Protein AF-A0A927MXA1-F1 (afdb_monomer)

InterPro domains:
  IPR009072 Histone-fold [G3DSA:1.10.20.10] (1-67)
  IPR009072 Histone-fold [SSF47113] (3-67)
  IPR015207 Protein of unknown function DUF1931 [PF09123] (9-67)

Nearest PDB structures (foldseek):
  8bdk-assembly2_E  TM=8.194E-01  e=4.352E-02  Methanocaldococcus jannaschii
  1h3o-assembly2_D  TM=8.847E-01  e=1.252E-01  Homo sapiens
  5e5a-assembly1_A  TM=8.592E-01  e=2.124E-01  Xenopus laevis
  7xyf-assembly1_B  TM=8.602E-01  e=5.013E-01  Drosophila melanogaster
  8xjv-assembly1_v  TM=8.678E-01  e=6.974E-01  Xenopus laevis

Solvent-accessible surface area (backbone atoms only — not comparable to full-atom values): 4034 Å² total; per-residue (Å²): 118,76,81,66,57,71,72,60,49,49,49,47,39,34,72,77,69,70,40,87,71,60,77,81,51,51,58,61,52,30,56,50,49,50,51,53,54,50,52,41,50,56,51,9,48,53,45,16,49,75,70,74,36,97,59,72,52,79,87,30,39,84,75,54,97,88,109

Structure (mmCIF, N/CA/C/O backbone):
data_AF-A0A927MXA1-F1
#
_entry.id   AF-A0A927MXA1-F1
#
loop_
_atom_site.group_PDB
_atom_site.id
_atom_site.type_symbol
_atom_site.label_atom_id
_atom_site.label_alt_id
_atom_site.label_comp_id
_atom_site.label_asym_id
_atom_site.label_entity_id
_atom_site.label_seq_id
_atom_site.pdbx_PDB_ins_code
_atom_site.Cartn_x
_atom_site.Cartn_y
_atom_site.Cartn_z
_atom_site.occupancy
_atom_site.B_iso_or_equiv
_atom_site.auth_seq_id
_atom_site.auth_comp_id
_atom_site.auth_asym_id
_atom_site.auth_atom_id
_atom_site.pdbx_PDB_model_num
ATOM 1 N N . MET A 1 1 ? 4.830 11.675 -1.990 1.00 52.75 1 MET A N 1
ATOM 2 C CA . MET A 1 1 ? 6.293 11.502 -1.745 1.00 52.75 1 MET A CA 1
ATOM 3 C C . MET A 1 1 ? 6.721 10.229 -2.461 1.00 52.75 1 MET A C 1
ATOM 5 O O . MET A 1 1 ? 5.873 9.357 -2.571 1.00 52.75 1 MET A O 1
ATOM 9 N N . PRO A 1 2 ? 7.961 10.066 -2.961 1.00 63.25 2 PRO A N 1
ATOM 10 C CA . PRO A 1 2 ? 8.361 8.771 -3.509 1.00 63.25 2 PRO A CA 1
ATOM 11 C C . PRO A 1 2 ? 8.272 7.707 -2.407 1.00 63.25 2 PRO A C 1
ATOM 13 O O . PRO A 1 2 ? 8.899 7.853 -1.358 1.00 63.25 2 PRO A O 1
ATOM 16 N N . VAL A 1 3 ? 7.477 6.659 -2.647 1.00 68.69 3 VAL A N 1
ATOM 17 C CA . VAL A 1 3 ? 7.256 5.552 -1.698 1.00 68.69 3 VAL A CA 1
ATOM 18 C C . VAL A 1 3 ? 8.576 4.822 -1.417 1.00 68.69 3 VAL A C 1
ATOM 20 O O . VAL A 1 3 ? 8.809 4.334 -0.313 1.00 68.69 3 VAL A O 1
ATOM 23 N N . MET A 1 4 ? 9.485 4.805 -2.397 1.00 7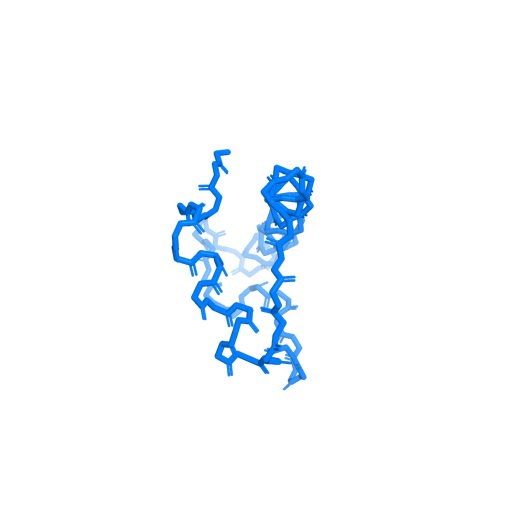6.50 4 MET A N 1
ATOM 24 C CA . MET A 1 4 ? 10.842 4.282 -2.258 1.00 76.50 4 MET A CA 1
ATOM 25 C C . MET A 1 4 ? 11.839 4.986 -3.193 1.00 76.50 4 MET A C 1
ATOM 27 O O . MET A 1 4 ? 11.469 5.546 -4.223 1.00 76.50 4 MET A O 1
ATOM 31 N N . GLY A 1 5 ? 13.131 4.930 -2.851 1.00 81.19 5 GLY A N 1
ATOM 32 C CA . GLY A 1 5 ? 14.209 5.417 -3.719 1.00 81.19 5 GLY A CA 1
ATOM 33 C C . GLY A 1 5 ? 14.466 4.504 -4.926 1.00 81.19 5 GLY A C 1
ATOM 34 O O . GLY A 1 5 ? 14.305 3.288 -4.828 1.00 81.19 5 GLY A O 1
ATOM 35 N N . VAL A 1 6 ? 14.932 5.088 -6.037 1.00 80.88 6 VAL A N 1
ATOM 36 C CA . VAL A 1 6 ? 15.157 4.427 -7.345 1.00 80.88 6 VAL A CA 1
ATOM 37 C C . VAL A 1 6 ? 15.948 3.116 -7.238 1.00 80.88 6 VAL A C 1
ATOM 39 O O . VAL A 1 6 ? 15.490 2.085 -7.714 1.00 80.88 6 VAL A O 1
ATOM 42 N N . SER A 1 7 ? 17.090 3.099 -6.544 1.00 83.88 7 SER A N 1
ATOM 43 C CA . SER A 1 7 ? 17.910 1.879 -6.438 1.00 83.88 7 SER A CA 1
ATOM 44 C C . SER A 1 7 ? 17.224 0.753 -5.656 1.00 83.88 7 SER A C 1
ATOM 46 O O . SER A 1 7 ? 17.406 -0.421 -5.967 1.00 83.88 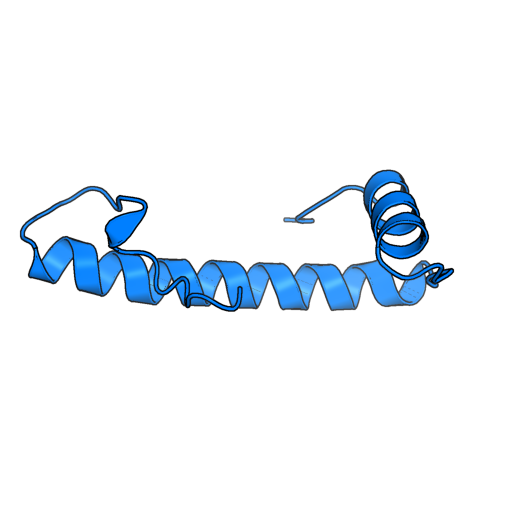7 SER A O 1
ATOM 48 N N . LYS A 1 8 ? 16.402 1.092 -4.650 1.00 84.81 8 LYS A N 1
ATOM 49 C CA . LYS A 1 8 ? 15.600 0.089 -3.932 1.00 84.81 8 LYS A CA 1
ATOM 50 C C . LYS A 1 8 ? 14.509 -0.475 -4.841 1.00 84.81 8 LYS A C 1
ATOM 52 O O . LYS A 1 8 ? 14.187 -1.652 -4.734 1.00 84.81 8 LYS A O 1
ATOM 57 N N . PHE A 1 9 ? 13.953 0.362 -5.716 1.00 84.19 9 PHE A N 1
ATOM 58 C CA . PHE A 1 9 ? 12.903 -0.013 -6.656 1.00 84.19 9 PHE A CA 1
ATOM 59 C C . PHE A 1 9 ? 13.423 -1.009 -7.698 1.00 84.19 9 PHE A C 1
ATOM 61 O O . PHE A 1 9 ? 12.890 -2.110 -7.810 1.00 84.19 9 PHE A O 1
ATOM 68 N N . GLU A 1 10 ? 14.529 -0.680 -8.370 1.00 86.25 10 GLU A N 1
ATOM 69 C CA . GLU A 1 10 ? 15.196 -1.581 -9.322 1.00 86.25 10 GLU A CA 1
ATOM 70 C C . GLU A 1 10 ? 15.598 -2.912 -8.658 1.00 86.25 10 GLU A C 1
ATOM 72 O O . GLU A 1 10 ? 15.478 -3.982 -9.254 1.00 86.25 10 GLU A O 1
ATOM 77 N N . GLY A 1 11 ? 16.065 -2.868 -7.404 1.00 87.81 11 GLY A N 1
ATOM 78 C CA . GLY A 1 11 ? 16.384 -4.069 -6.629 1.00 87.81 11 GLY A CA 1
ATOM 79 C C . GLY A 1 11 ? 15.160 -4.940 -6.336 1.00 87.81 11 GLY A C 1
ATOM 80 O O . GLY A 1 11 ? 15.215 -6.155 -6.521 1.00 87.81 11 GLY A O 1
ATOM 81 N N . PHE A 1 12 ? 14.048 -4.327 -5.921 1.00 87.50 12 PHE A N 1
ATOM 82 C CA . PHE A 1 12 ? 12.805 -5.033 -5.612 1.00 87.50 12 PHE A CA 1
ATOM 83 C C . PHE A 1 12 ? 12.239 -5.765 -6.832 1.00 87.50 12 PHE A C 1
ATOM 85 O O . PHE A 1 12 ? 11.953 -6.953 -6.739 1.00 87.50 12 PHE A O 1
ATOM 92 N N . PHE A 1 13 ? 12.131 -5.099 -7.985 1.00 88.81 13 PHE A N 1
ATOM 93 C CA . PHE A 1 13 ? 11.567 -5.710 -9.198 1.00 88.81 13 PHE A CA 1
ATOM 94 C C . PHE A 1 13 ? 12.423 -6.856 -9.739 1.00 88.81 13 PHE A C 1
ATOM 96 O O . PHE A 1 13 ? 11.897 -7.897 -10.147 1.00 88.81 13 PHE A O 1
ATOM 103 N N . ARG A 1 14 ? 13.747 -6.709 -9.658 1.00 91.94 14 ARG A N 1
ATOM 104 C CA . ARG A 1 14 ? 14.686 -7.776 -10.004 1.00 91.94 14 ARG A CA 1
ATOM 105 C C . ARG A 1 14 ? 14.534 -8.981 -9.077 1.00 91.94 14 ARG A C 1
ATOM 107 O O . ARG A 1 14 ? 14.522 -10.108 -9.551 1.00 91.94 14 ARG A O 1
ATOM 114 N N . ALA A 1 15 ? 14.380 -8.760 -7.772 1.00 92.06 15 ALA A N 1
ATOM 115 C CA . ALA A 1 15 ? 14.222 -9.842 -6.801 1.00 92.06 15 ALA A CA 1
ATOM 116 C C . ALA A 1 15 ? 12.842 -10.519 -6.872 1.00 92.06 15 ALA A C 1
ATOM 118 O O . ALA A 1 15 ? 12.751 -11.738 -6.774 1.00 92.06 15 ALA A O 1
ATOM 119 N N . ALA A 1 16 ? 11.774 -9.739 -7.044 1.00 92.06 16 ALA A N 1
ATOM 120 C CA . ALA A 1 16 ? 10.401 -10.235 -7.023 1.00 92.06 16 ALA A CA 1
ATOM 121 C C . ALA A 1 16 ? 10.000 -10.940 -8.326 1.00 92.06 16 ALA A C 1
ATOM 123 O O . ALA A 1 16 ? 9.195 -11.867 -8.294 1.00 92.06 16 ALA A O 1
ATOM 124 N N . ALA A 1 17 ? 10.535 -10.492 -9.467 1.00 92.31 17 ALA A N 1
ATOM 125 C CA . ALA A 1 17 ? 10.076 -10.946 -10.779 1.00 92.31 17 ALA A CA 1
ATOM 126 C C . ALA A 1 17 ? 11.178 -11.039 -11.850 1.00 92.31 17 ALA A C 1
ATOM 128 O O . ALA A 1 17 ? 10.863 -11.287 -13.010 1.00 92.31 17 ALA A O 1
ATOM 129 N N . SER A 1 18 ? 12.460 -10.852 -11.502 1.00 92.25 18 SER A N 1
ATOM 130 C CA . SER A 1 18 ? 13.572 -10.790 -12.474 1.00 92.25 18 SER A CA 1
ATOM 131 C C . SER A 1 18 ? 13.374 -9.730 -13.566 1.00 92.25 18 SER A C 1
ATOM 133 O O . SER A 1 18 ? 13.841 -9.894 -14.691 1.00 92.25 18 SER A O 1
ATOM 135 N N . LEU A 1 19 ? 12.682 -8.636 -13.230 1.00 90.31 19 LEU A N 1
ATOM 136 C CA . LEU A 1 19 ? 12.414 -7.531 -14.146 1.00 90.31 19 LEU A CA 1
ATOM 137 C C . LEU A 1 19 ? 13.496 -6.456 -14.041 1.00 90.31 19 LEU A C 1
ATOM 139 O O . LEU A 1 19 ? 13.870 -6.047 -12.939 1.00 90.31 19 LEU A O 1
ATOM 143 N N . ASP A 1 20 ? 13.949 -5.978 -15.198 1.00 86.81 20 ASP A N 1
ATOM 144 C CA . ASP A 1 20 ? 14.738 -4.755 -15.321 1.00 86.81 20 ASP A CA 1
ATOM 145 C C . ASP A 1 20 ? 13.793 -3.617 -15.714 1.00 86.81 20 ASP A C 1
ATOM 147 O O . ASP A 1 20 ? 13.102 -3.706 -16.730 1.00 86.81 20 ASP A O 1
ATOM 151 N N . VAL A 1 21 ? 13.679 -2.598 -14.863 1.00 84.19 21 VAL A N 1
ATOM 152 C CA . VAL A 1 21 ? 12.645 -1.563 -14.999 1.00 84.19 21 VAL A CA 1
ATOM 153 C C . VAL A 1 21 ? 13.270 -0.253 -15.445 1.00 84.19 21 VAL A C 1
ATOM 155 O O . VAL A 1 21 ? 14.266 0.189 -14.873 1.00 84.19 21 VAL A O 1
ATOM 158 N N . ASP A 1 22 ? 12.648 0.398 -16.429 1.00 85.25 22 ASP A N 1
ATOM 159 C CA . ASP A 1 22 ? 13.090 1.704 -16.902 1.00 85.25 22 ASP A CA 1
ATOM 160 C C . ASP A 1 22 ? 12.881 2.777 -15.824 1.00 85.25 22 ASP A C 1
ATOM 162 O O . ASP A 1 22 ? 11.830 2.879 -15.180 1.00 85.25 22 ASP A O 1
ATOM 166 N N . LYS A 1 23 ? 13.886 3.640 -15.664 1.00 81.44 23 LYS A N 1
ATOM 167 C CA . LYS A 1 23 ? 13.838 4.804 -14.780 1.00 81.44 23 LYS A CA 1
ATOM 168 C C . LYS A 1 23 ? 12.697 5.758 -15.127 1.00 81.44 23 LYS A C 1
ATOM 170 O O . LYS A 1 23 ? 12.190 6.426 -14.221 1.00 81.44 23 LYS A O 1
ATOM 175 N N . SER A 1 24 ? 12.268 5.813 -16.389 1.00 84.44 24 SER A N 1
ATOM 176 C CA . SER A 1 24 ? 11.122 6.620 -16.818 1.00 84.44 24 SER A CA 1
ATOM 177 C C . SER A 1 24 ? 9.805 6.167 -16.185 1.00 84.44 24 SER A C 1
ATOM 179 O O . SER A 1 24 ? 8.943 7.003 -15.906 1.00 84.44 24 SER A O 1
ATOM 181 N N . ASP A 1 25 ? 9.656 4.872 -15.891 1.00 84.56 25 ASP A N 1
ATOM 182 C CA . ASP A 1 25 ? 8.422 4.308 -15.333 1.00 84.56 25 ASP A CA 1
ATOM 183 C C . ASP A 1 25 ? 8.342 4.428 -13.808 1.00 84.56 25 ASP A C 1
ATOM 185 O O . ASP A 1 25 ? 7.254 4.387 -13.224 1.00 84.56 25 ASP A O 1
ATOM 189 N N . ILE A 1 26 ? 9.479 4.661 -13.147 1.00 84.56 26 ILE A N 1
ATOM 190 C CA . ILE A 1 26 ? 9.574 4.722 -11.683 1.00 84.56 26 ILE A CA 1
ATOM 191 C C . ILE A 1 26 ? 8.673 5.809 -11.107 1.00 84.56 26 ILE A C 1
ATOM 193 O O . ILE A 1 26 ? 8.027 5.599 -10.076 1.00 84.56 26 ILE A O 1
ATOM 197 N N . LYS A 1 27 ? 8.611 6.983 -11.748 1.00 86.56 27 LYS A N 1
ATOM 198 C CA . LYS A 1 27 ? 7.757 8.068 -11.256 1.00 86.56 27 LYS A CA 1
ATOM 199 C C . LYS A 1 27 ? 6.284 7.668 -11.331 1.00 86.56 27 LYS A C 1
ATOM 201 O O . LYS A 1 27 ? 5.574 7.771 -10.335 1.00 86.56 27 LYS A O 1
ATOM 206 N N . ARG A 1 28 ? 5.852 7.165 -12.490 1.00 88.88 28 ARG A N 1
ATOM 207 C CA . ARG A 1 28 ? 4.466 6.745 -12.726 1.00 88.88 28 ARG A CA 1
ATOM 208 C C . ARG A 1 28 ? 4.042 5.654 -11.745 1.00 88.88 28 ARG A C 1
ATOM 210 O O . ARG A 1 28 ? 2.940 5.715 -11.208 1.00 88.88 28 ARG A O 1
ATOM 217 N N . TYR A 1 29 ? 4.913 4.681 -11.494 1.00 87.12 29 TYR A N 1
ATOM 218 C CA . TYR A 1 29 ? 4.635 3.622 -10.533 1.00 87.12 29 TYR A CA 1
ATOM 219 C C . TYR A 1 29 ? 4.544 4.145 -9.093 1.00 87.12 29 TYR A C 1
ATOM 221 O O . TYR A 1 29 ? 3.623 3.778 -8.368 1.00 87.12 29 TYR A O 1
ATOM 229 N N . ASN A 1 30 ? 5.462 5.024 -8.675 1.00 87.25 30 ASN A N 1
ATOM 230 C CA . ASN A 1 30 ? 5.403 5.622 -7.340 1.00 87.25 30 ASN A CA 1
ATOM 231 C C . ASN A 1 30 ? 4.120 6.432 -7.137 1.00 87.25 30 ASN A C 1
ATOM 233 O O . ASN A 1 30 ? 3.483 6.280 -6.101 1.00 87.25 30 ASN A O 1
ATOM 237 N N . ASP A 1 31 ? 3.718 7.241 -8.120 1.00 90.38 31 ASP A N 1
ATOM 238 C CA . ASP A 1 31 ? 2.473 8.014 -8.047 1.00 90.38 31 ASP A CA 1
ATOM 239 C C . ASP A 1 31 ? 1.244 7.081 -7.949 1.00 90.38 31 ASP A C 1
ATOM 241 O O . ASP A 1 31 ? 0.300 7.346 -7.198 1.00 90.38 31 ASP A O 1
ATOM 245 N N . PHE A 1 32 ? 1.267 5.950 -8.668 1.00 92.12 32 PHE A N 1
ATOM 246 C CA . PHE A 1 32 ? 0.227 4.924 -8.584 1.00 92.12 32 PHE A CA 1
ATOM 247 C C . PHE A 1 32 ? 0.157 4.285 -7.190 1.00 92.12 32 PHE A C 1
ATOM 249 O O . PHE A 1 32 ? -0.930 4.199 -6.615 1.00 92.12 32 PHE A O 1
ATOM 256 N N . LEU A 1 33 ? 1.296 3.871 -6.624 1.00 91.75 33 LEU A N 1
ATOM 257 C CA . LEU A 1 33 ? 1.342 3.310 -5.272 1.00 91.75 33 LEU A CA 1
ATOM 258 C C . LEU A 1 33 ? 0.925 4.320 -4.204 1.00 91.75 33 LEU A C 1
ATOM 260 O O . LEU A 1 33 ? 0.170 3.953 -3.312 1.00 91.75 33 LEU A O 1
ATOM 264 N N . ASP A 1 34 ? 1.381 5.569 -4.295 1.00 92.06 34 ASP A N 1
ATOM 265 C CA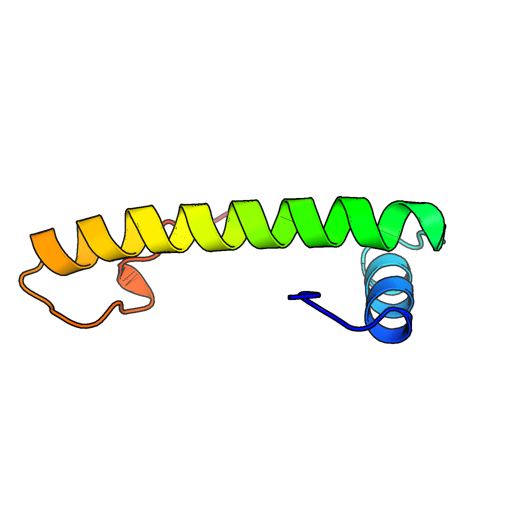 . ASP A 1 34 ? 1.016 6.647 -3.364 1.00 92.06 34 ASP A CA 1
ATOM 266 C C . ASP A 1 34 ? -0.509 6.834 -3.337 1.00 92.06 34 ASP A C 1
ATOM 268 O O . ASP A 1 34 ? -1.125 6.836 -2.270 1.00 92.06 34 ASP A O 1
ATOM 272 N N . THR A 1 35 ? -1.139 6.839 -4.518 1.00 95.12 35 THR A N 1
ATOM 273 C CA . THR A 1 35 ? -2.603 6.897 -4.649 1.00 95.12 35 THR A CA 1
ATOM 274 C C . THR A 1 35 ? -3.278 5.681 -4.008 1.00 95.12 35 THR A C 1
ATOM 276 O O . THR A 1 35 ? -4.234 5.832 -3.250 1.00 95.12 35 THR A O 1
ATOM 279 N N . LYS A 1 36 ? -2.782 4.463 -4.262 1.00 95.31 36 LYS A N 1
ATOM 280 C CA . LYS A 1 36 ? -3.383 3.237 -3.707 1.00 95.31 36 LYS A CA 1
ATOM 281 C C . LYS A 1 36 ? -3.208 3.122 -2.195 1.00 95.31 36 LYS A C 1
ATOM 283 O O . LYS A 1 36 ? -4.144 2.716 -1.514 1.00 95.31 36 LYS A O 1
ATOM 288 N N . LEU A 1 37 ? -2.055 3.516 -1.660 1.00 95.00 37 LEU A N 1
ATOM 289 C CA . LEU A 1 37 ? -1.822 3.587 -0.217 1.00 95.00 37 LEU A CA 1
ATOM 290 C C . LEU A 1 37 ? -2.766 4.598 0.436 1.00 95.00 37 LEU A C 1
ATOM 292 O O . LEU A 1 37 ? -3.372 4.298 1.463 1.00 95.00 37 LEU A O 1
ATOM 296 N N . HIS A 1 38 ? -2.947 5.765 -0.182 1.00 95.62 38 HIS A N 1
ATOM 297 C CA . HIS A 1 38 ? -3.902 6.759 0.292 1.00 95.62 38 HIS A CA 1
ATOM 298 C C . HIS A 1 38 ? -5.343 6.214 0.314 1.00 95.62 38 HIS A C 1
ATOM 300 O O . HIS A 1 38 ? -6.034 6.371 1.322 1.00 95.62 38 HIS A O 1
ATOM 306 N N . ASP A 1 39 ? -5.771 5.507 -0.738 1.00 97.06 39 ASP A N 1
ATOM 307 C CA . ASP A 1 39 ? -7.089 4.856 -0.793 1.00 97.06 39 ASP A CA 1
ATOM 308 C C . ASP A 1 39 ? -7.287 3.865 0.376 1.00 97.06 39 ASP A C 1
ATOM 310 O O . ASP A 1 39 ? -8.341 3.872 1.021 1.00 97.06 39 ASP A O 1
ATOM 314 N N . LEU A 1 40 ? -6.268 3.056 0.709 1.00 97.25 40 LEU A N 1
ATOM 315 C CA . LEU A 1 40 ? -6.323 2.122 1.846 1.00 97.25 40 LEU A CA 1
ATOM 316 C C . LEU A 1 40 ? -6.555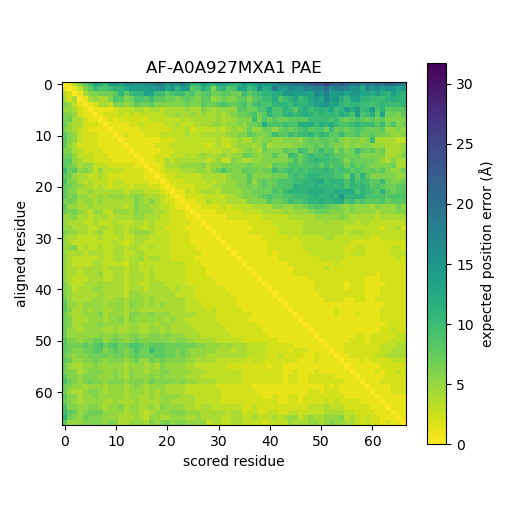 2.852 3.176 1.00 97.25 40 LEU A C 1
ATOM 318 O O . LEU A 1 40 ? -7.383 2.418 3.980 1.00 97.25 40 LEU A O 1
ATOM 322 N N . PHE A 1 41 ? -5.874 3.978 3.404 1.00 96.88 41 PHE A N 1
ATOM 323 C CA . PHE A 1 41 ? -6.042 4.765 4.630 1.00 96.88 41 PHE A CA 1
ATOM 324 C C . PHE A 1 41 ? -7.369 5.527 4.687 1.00 96.88 41 PHE A C 1
ATOM 326 O O . PHE A 1 41 ? -7.908 5.709 5.782 1.00 96.88 41 PHE A O 1
ATOM 333 N N . ILE A 1 42 ? -7.943 5.937 3.548 1.00 97.88 42 ILE A N 1
ATOM 334 C CA . ILE A 1 42 ? -9.300 6.508 3.523 1.00 97.88 42 ILE A CA 1
ATOM 335 C C . ILE A 1 42 ? -10.303 5.501 4.090 1.00 97.88 42 ILE A C 1
ATOM 337 O O . ILE A 1 42 ? -11.117 5.867 4.945 1.00 97.88 42 ILE A O 1
ATOM 341 N N . ILE A 1 43 ? -10.234 4.249 3.632 1.00 97.81 43 ILE A N 1
ATOM 342 C CA . ILE A 1 43 ? -11.126 3.180 4.095 1.00 97.81 43 ILE A CA 1
ATOM 343 C C . ILE A 1 43 ? -10.807 2.792 5.541 1.00 97.81 43 ILE A C 1
ATOM 345 O O . ILE A 1 43 ? -11.727 2.707 6.355 1.00 97.81 43 ILE A O 1
ATOM 349 N N . GLY A 1 44 ? -9.525 2.667 5.896 1.00 98.00 44 GLY A N 1
ATOM 350 C CA . GLY A 1 44 ? -9.109 2.382 7.272 1.00 98.00 44 GLY A CA 1
ATOM 351 C C . GLY A 1 44 ? -9.616 3.420 8.274 1.00 98.00 44 GLY A C 1
ATOM 352 O O . GLY A 1 44 ? -10.117 3.076 9.340 1.00 98.00 44 GLY A O 1
ATOM 353 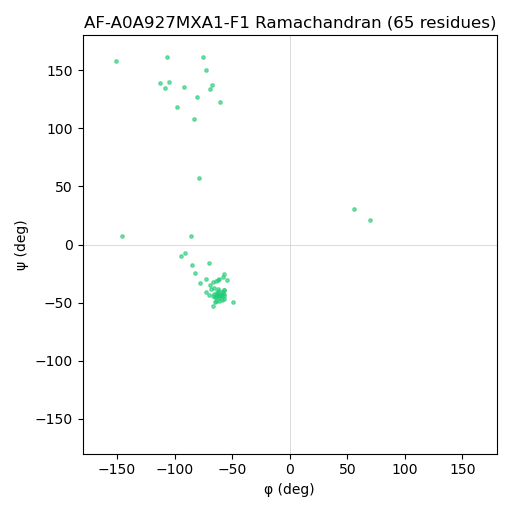N N . ARG A 1 45 ? -9.616 4.706 7.908 1.00 98.19 45 ARG A N 1
ATOM 354 C CA . ARG A 1 45 ? -10.214 5.762 8.739 1.00 98.19 45 ARG A CA 1
ATOM 355 C C . ARG A 1 45 ? -11.715 5.559 8.952 1.00 98.19 45 ARG A C 1
ATOM 357 O O . ARG A 1 45 ? -12.214 5.845 10.038 1.00 98.19 45 ARG A O 1
ATOM 364 N N . ALA A 1 46 ? -12.447 5.130 7.924 1.00 97.94 46 ALA A N 1
ATOM 365 C CA . ALA A 1 46 ? -13.880 4.877 8.045 1.00 97.94 46 ALA A CA 1
ATOM 366 C C . ALA A 1 46 ? -14.159 3.699 8.995 1.00 97.94 46 ALA A C 1
ATOM 368 O O . ALA A 1 46 ? -15.028 3.816 9.859 1.00 97.94 46 ALA A O 1
ATOM 369 N N . ALA A 1 47 ? -13.382 2.616 8.890 1.00 98.25 47 ALA A N 1
ATOM 370 C CA . ALA A 1 47 ? -13.472 1.459 9.781 1.00 98.25 47 ALA A CA 1
ATOM 371 C C . ALA A 1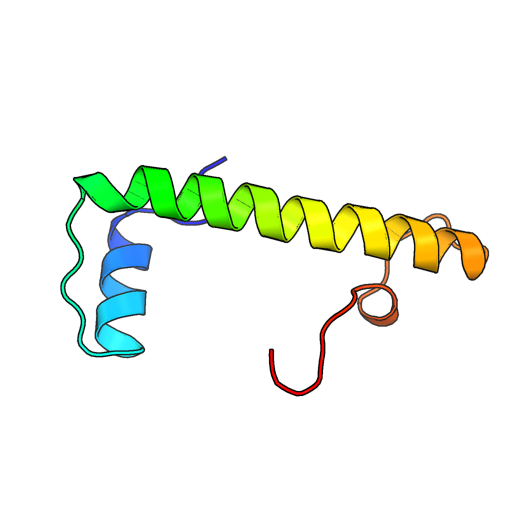 47 ? -13.099 1.806 11.235 1.00 98.25 47 ALA A C 1
ATOM 373 O O . ALA A 1 47 ? -13.860 1.487 12.149 1.00 98.25 47 ALA A O 1
ATOM 374 N N . ALA A 1 48 ? -12.010 2.552 11.451 1.00 98.50 48 ALA A N 1
ATOM 375 C CA . ALA A 1 48 ? -11.596 3.001 12.782 1.00 98.50 48 ALA A CA 1
ATOM 376 C C . ALA A 1 48 ? -12.705 3.810 13.471 1.00 98.50 48 ALA A C 1
ATOM 378 O O . ALA A 1 48 ? -13.086 3.517 14.604 1.00 98.50 48 ALA A O 1
ATOM 379 N N . LYS A 1 49 ? -13.306 4.764 12.745 1.00 98.19 49 LYS A N 1
ATOM 380 C CA . LYS A 1 49 ? -14.431 5.563 13.251 1.00 98.19 49 LYS A CA 1
ATOM 381 C C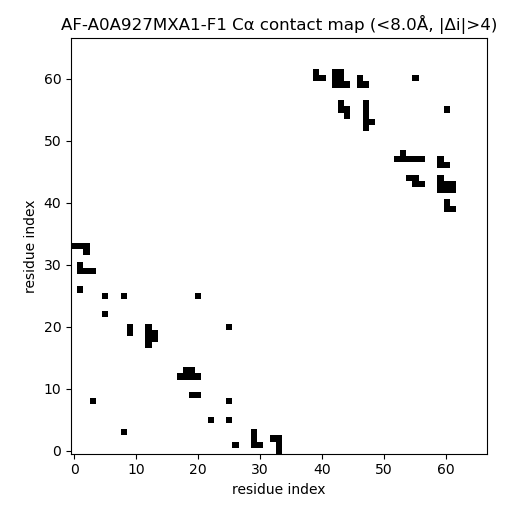 . LYS A 1 49 ? -15.661 4.718 13.562 1.00 98.19 49 LYS A C 1
ATOM 383 O O . LYS A 1 49 ? -16.303 4.952 14.582 1.00 98.19 49 LYS A O 1
ATOM 388 N N . ALA A 1 50 ? -15.986 3.743 12.714 1.00 98.06 50 ALA A N 1
ATOM 389 C CA . ALA A 1 50 ? -17.089 2.817 12.970 1.00 98.06 50 ALA A CA 1
ATOM 390 C C . ALA A 1 50 ? -16.853 1.976 14.239 1.00 98.06 50 ALA A C 1
ATOM 392 O O . ALA A 1 50 ? -17.802 1.657 14.948 1.00 98.06 50 ALA A O 1
ATOM 393 N N . ASN A 1 51 ? -15.588 1.697 14.560 1.00 97.75 51 ASN A N 1
ATOM 394 C CA . ASN A 1 51 ? -15.156 1.029 15.787 1.00 97.75 51 ASN A CA 1
ATOM 395 C C . ASN A 1 51 ? -14.957 1.988 16.981 1.00 97.75 51 ASN A C 1
ATOM 397 O O . ASN A 1 51 ? -14.448 1.567 18.018 1.00 97.75 51 ASN A O 1
ATOM 401 N N . GLY A 1 52 ? -15.324 3.270 16.855 1.00 98.00 52 GLY A N 1
ATOM 402 C CA . GLY A 1 52 ? -15.185 4.266 17.923 1.00 98.00 52 GLY A CA 1
ATOM 403 C C . GLY A 1 52 ? -13.739 4.655 18.248 1.00 98.00 52 GLY A C 1
ATOM 404 O O . GLY A 1 52 ? -13.474 5.125 19.352 1.00 98.00 52 GLY A O 1
ATOM 405 N N . ARG A 1 53 ? -12.800 4.441 17.318 1.00 97.75 53 ARG A N 1
ATOM 406 C CA . ARG A 1 53 ? -11.377 4.757 17.491 1.00 97.75 53 ARG A CA 1
ATOM 407 C C . ARG A 1 53 ? -10.975 6.012 16.721 1.00 97.75 53 ARG A C 1
ATOM 409 O O . ARG A 1 53 ? -11.343 6.197 15.562 1.00 97.75 53 ARG A O 1
ATOM 416 N N . ASP A 1 54 ? -10.135 6.821 17.363 1.00 96.69 54 ASP A N 1
ATOM 417 C CA . ASP A 1 54 ? -9.495 8.002 16.763 1.00 96.69 54 ASP A CA 1
ATOM 418 C C . ASP A 1 54 ? -8.130 7.687 16.126 1.00 96.69 54 ASP A C 1
ATOM 420 O O . ASP A 1 54 ? -7.541 8.529 15.447 1.00 96.69 54 ASP A O 1
ATOM 424 N N . ILE A 1 55 ? -7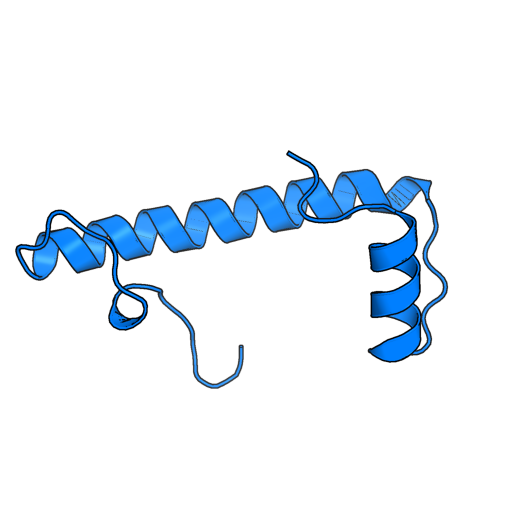.634 6.462 16.319 1.00 97.62 55 ILE A N 1
ATOM 425 C CA . ILE A 1 55 ? -6.411 5.938 15.706 1.00 97.62 55 ILE A CA 1
ATOM 426 C C . ILE A 1 55 ? -6.757 4.813 14.728 1.00 97.62 55 ILE A C 1
ATOM 428 O O . ILE A 1 55 ? -7.616 3.979 15.015 1.00 97.62 55 ILE A O 1
ATOM 432 N N . ILE A 1 56 ? -6.079 4.788 13.578 1.00 97.94 56 ILE A N 1
ATOM 433 C CA . ILE A 1 56 ? -6.154 3.671 12.629 1.00 97.94 56 ILE A CA 1
ATOM 434 C C . ILE A 1 56 ? -5.229 2.565 13.134 1.00 97.94 56 ILE A C 1
ATOM 436 O O . ILE A 1 56 ? -4.044 2.801 13.370 1.00 97.94 56 ILE A O 1
ATOM 440 N N . GLU A 1 57 ? -5.767 1.361 13.262 1.00 97.56 57 GLU A N 1
ATOM 441 C CA . GLU A 1 57 ? -5.028 0.152 13.609 1.00 97.56 57 GLU A CA 1
ATOM 442 C C . GLU A 1 57 ? -4.870 -0.747 12.373 1.00 97.56 57 GLU A C 1
ATOM 444 O O . GLU A 1 57 ? -5.621 -0.610 11.404 1.00 97.56 57 GLU A O 1
ATOM 449 N N . PRO A 1 58 ? -3.924 -1.706 12.376 1.00 96.69 58 PRO A N 1
ATOM 450 C CA . PRO A 1 58 ? -3.752 -2.630 11.254 1.00 96.69 58 PRO A CA 1
ATOM 451 C C . PRO A 1 58 ? -5.030 -3.386 10.859 1.00 96.69 58 PRO A C 1
ATOM 453 O O . PRO A 1 58 ? -5.219 -3.685 9.685 1.00 96.69 58 PRO A O 1
ATOM 456 N N . THR A 1 59 ? -5.921 -3.661 11.816 1.00 96.38 59 THR A N 1
ATOM 457 C CA . THR A 1 59 ? -7.208 -4.347 11.605 1.00 96.38 59 THR A CA 1
ATOM 458 C C . THR A 1 59 ? -8.241 -3.509 10.851 1.00 96.38 59 THR A C 1
ATOM 460 O O . THR A 1 59 ? -9.208 -4.071 10.341 1.00 96.38 59 THR A O 1
ATOM 463 N N . ASP A 1 60 ? -8.050 -2.191 10.749 1.00 98.00 60 ASP A N 1
ATOM 464 C CA . ASP A 1 60 ? -8.917 -1.319 9.949 1.00 98.00 60 ASP A CA 1
ATOM 465 C C . ASP A 1 60 ? -8.55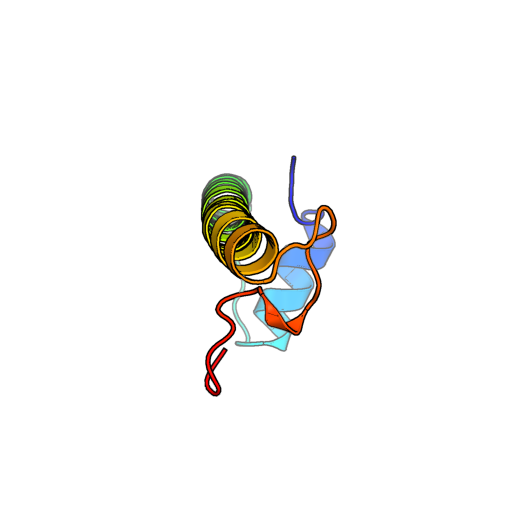6 -1.308 8.473 1.00 98.00 60 ASP A C 1
ATOM 467 O O . ASP A 1 60 ? -9.381 -0.953 7.628 1.00 98.00 60 ASP A O 1
ATOM 471 N N . LEU A 1 61 ? -7.298 -1.615 8.155 1.00 97.81 61 LEU A N 1
ATOM 472 C CA . LEU A 1 61 ? -6.837 -1.580 6.782 1.00 97.81 61 LEU A CA 1
ATOM 473 C C . LEU A 1 61 ? -7.499 -2.727 6.012 1.00 97.81 61 LEU A C 1
ATOM 475 O O . LEU A 1 61 ? -7.490 -3.866 6.484 1.00 97.81 61 LEU A O 1
ATOM 479 N N . PRO A 1 62 ? -8.039 -2.472 4.808 1.00 97.12 62 PRO A N 1
ATOM 480 C CA . PRO A 1 62 ? -8.721 -3.492 4.017 1.00 97.12 62 PRO A CA 1
ATOM 481 C C . PRO A 1 62 ? -7.711 -4.409 3.302 1.00 97.12 62 PRO A C 1
ATOM 483 O O . PRO A 1 62 ? -7.705 -4.527 2.076 1.00 97.12 62 PRO A O 1
ATOM 486 N N . ILE A 1 63 ? -6.824 -5.047 4.068 1.00 96.94 63 ILE A N 1
ATOM 487 C CA . ILE A 1 63 ? -5.825 -5.992 3.570 1.00 96.94 63 ILE A CA 1
ATOM 488 C C . ILE A 1 63 ? -6.489 -7.357 3.427 1.00 96.94 63 ILE A C 1
ATOM 490 O O . ILE A 1 63 ? -6.841 -8.023 4.401 1.00 96.94 63 ILE A O 1
ATOM 494 N N . THR A 1 64 ? -6.705 -7.764 2.181 1.00 95.62 64 THR A N 1
ATOM 495 C CA . THR A 1 64 ? -7.260 -9.084 1.872 1.00 95.62 64 THR A CA 1
ATOM 496 C C . THR A 1 64 ? -6.213 -10.175 2.069 1.00 95.62 64 THR A C 1
ATOM 498 O O . THR A 1 64 ? -5.024 -9.906 2.002 1.00 95.62 64 THR A O 1
ATOM 501 N N . LYS A 1 65 ? -6.643 -11.434 2.195 1.00 95.50 65 LYS A N 1
ATOM 502 C CA . LYS A 1 65 ? -5.741 -12.588 2.363 1.00 95.50 65 LYS A CA 1
ATOM 503 C C . LYS A 1 65 ? -4.695 -12.760 1.243 1.00 95.50 65 LYS A C 1
ATOM 505 O O . LYS A 1 65 ? -3.694 -13.430 1.465 1.00 95.50 65 LYS A O 1
ATOM 510 N N . GLY A 1 66 ? -4.977 -12.264 0.037 1.00 94.50 66 GLY A N 1
ATOM 511 C CA . GLY A 1 66 ? -4.098 -12.417 -1.128 1.00 94.50 66 GLY A CA 1
ATOM 512 C C . GLY A 1 66 ? -3.138 -11.252 -1.365 1.00 94.50 66 GLY A C 1
ATOM 513 O O . GLY A 1 66 ? -2.275 -11.378 -2.230 1.00 94.50 66 GLY A O 1
ATOM 514 N N . LEU A 1 67 ? -3.317 -10.141 -0.644 1.00 91.94 67 LEU A N 1
ATOM 515 C CA . LEU A 1 67 ? -2.359 -9.037 -0.608 1.00 91.94 67 LEU A CA 1
ATOM 516 C C . LEU A 1 67 ? -1.306 -9.337 0.462 1.00 91.94 67 LEU A C 1
ATOM 518 O O . LEU A 1 67 ? -0.115 -9.103 0.174 1.00 91.94 67 LEU A O 1
#

Radius of gyration: 15.34 Å; Cα contacts (8 Å, |Δi|>4): 46; chains: 1; bounding box: 35×24×35 Å

Foldseek 3Di:
DQPDDPVVVQVCCCVVPVDRDDPVCSVVVSVVVVVVVVVQVVQQCVQCVVVVHPDRDPVSGPDDPVD

Sequence (67 aa):
MPVMGVSKFEGFFRAAASLDVDKSDIKRYNDFLDTKLHDLFIIGRAAAKANGRDIIEPTDLPITKGL

Secondary structure (DSSP, 8-state):
--SS-HHHHHHHHHHHH-----HHHHHHHHHHHHHHHHHHHHHHHHHHHHTT-SS--GGGS---TT-

Organism: NCBI:txid648752

Mean predicted aligned error: 4.35 Å

pLDDT: mean 90.8, std 8.58, range [52.75, 98.5]